Protein AF-A0A7X8W2S7-F1 (afdb_monomer_lite)

pLDDT: mean 72.18, std 15.49, range [38.97, 89.19]

Radius of gyration: 11.46 Å; chains: 1; bounding box: 21×32×24 Å

Secondary structure (DSSP, 8-state):
------TTS--S-B-HHHHHHHHT--HHHHHHHHHHHHHTTSEEE---SSS---EEE-----

Structure (mmCIF, N/CA/C/O backbone):
data_AF-A0A7X8W2S7-F1
#
_entry.id   AF-A0A7X8W2S7-F1
#
loop_
_atom_site.group_PDB
_atom_site.id
_atom_site.type_symbol
_atom_site.label_atom_id
_atom_site.label_alt_id
_atom_site.label_comp_id
_atom_site.label_asym_id
_atom_site.label_entity_id
_atom_site.label_seq_id
_atom_site.pdbx_PDB_ins_code
_atom_site.Cartn_x
_atom_site.Cartn_y
_atom_site.Cartn_z
_atom_site.occupancy
_atom_site.B_iso_or_equiv
_atom_site.auth_seq_id
_atom_site.auth_comp_id
_atom_site.auth_asym_id
_atom_site.auth_atom_id
_atom_site.pdbx_PDB_model_num
ATOM 1 N N . MET A 1 1 ? -0.911 -14.221 -13.095 1.00 48.50 1 MET A N 1
ATOM 2 C CA . MET A 1 1 ? -0.233 -13.210 -12.252 1.00 48.50 1 MET A CA 1
ATOM 3 C C . MET A 1 1 ? -0.742 -13.282 -10.803 1.00 48.50 1 MET A C 1
ATOM 5 O O . MET A 1 1 ? -1.177 -12.284 -10.262 1.00 48.50 1 MET A O 1
ATOM 9 N N . LEU A 1 2 ? -0.752 -14.470 -10.173 1.00 48.28 2 LEU A N 1
ATOM 10 C CA . LEU A 1 2 ? -1.459 -14.688 -8.891 1.00 48.28 2 LEU A CA 1
ATOM 11 C C . LEU A 1 2 ? -0.753 -15.697 -7.957 1.00 48.28 2 LEU A C 1
ATOM 13 O O . LEU A 1 2 ? -1.406 -16.383 -7.183 1.00 48.28 2 LEU A O 1
ATOM 17 N N . ARG A 1 3 ? 0.580 -15.846 -8.042 1.00 47.69 3 ARG A N 1
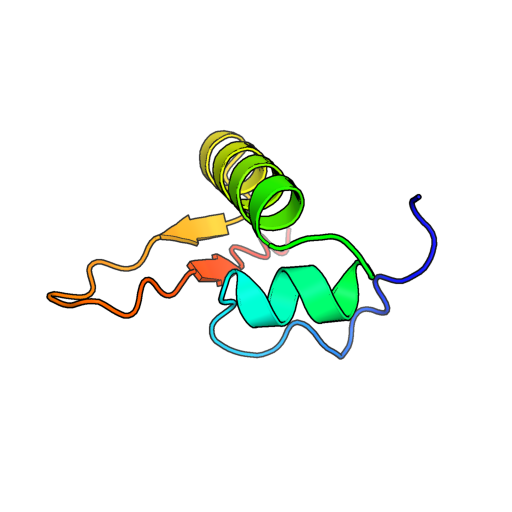ATOM 18 C CA . ARG A 1 3 ? 1.291 -16.944 -7.347 1.00 47.69 3 ARG A CA 1
ATOM 19 C C . ARG A 1 3 ? 2.295 -16.535 -6.261 1.00 47.69 3 ARG A C 1
ATOM 21 O O . ARG A 1 3 ? 2.895 -17.417 -5.666 1.00 47.69 3 ARG A O 1
ATOM 28 N N . LEU A 1 4 ? 2.493 -15.250 -5.965 1.00 46.94 4 LEU A N 1
ATOM 29 C CA . LEU A 1 4 ? 3.598 -14.825 -5.086 1.00 46.94 4 LEU A CA 1
ATOM 30 C C . LEU A 1 4 ? 3.187 -13.830 -3.999 1.00 46.94 4 LEU A C 1
ATOM 32 O O . LEU A 1 4 ? 3.820 -12.801 -3.809 1.00 46.94 4 LEU A O 1
ATOM 36 N N . VAL A 1 5 ? 2.137 -14.150 -3.250 1.00 54.69 5 VAL A N 1
ATOM 37 C CA . VAL A 1 5 ? 1.835 -13.440 -2.000 1.00 54.69 5 VAL A CA 1
ATOM 38 C C . VAL A 1 5 ? 1.931 -14.452 -0.866 1.00 54.69 5 VAL A C 1
ATOM 40 O O . VAL A 1 5 ? 0.946 -14.984 -0.367 1.00 54.69 5 VAL A O 1
ATOM 43 N N . THR A 1 6 ? 3.171 -14.783 -0.513 1.00 45.22 6 THR A N 1
ATOM 44 C CA . THR A 1 6 ? 3.507 -15.530 0.697 1.00 45.22 6 THR A CA 1
ATOM 45 C C . THR A 1 6 ? 3.261 -14.632 1.908 1.00 45.22 6 THR A C 1
ATOM 47 O O . THR A 1 6 ? 3.786 -13.524 2.020 1.00 45.22 6 THR A O 1
ATOM 50 N N . SER A 1 7 ? 2.447 -15.124 2.836 1.00 47.59 7 SER A N 1
ATOM 51 C CA . SER A 1 7 ? 1.801 -14.408 3.945 1.00 47.59 7 SER A CA 1
ATOM 52 C C . SER A 1 7 ? 2.733 -13.776 5.000 1.00 47.59 7 SER A C 1
ATOM 54 O O . SER A 1 7 ? 2.259 -13.338 6.044 1.00 47.59 7 SER A O 1
ATOM 56 N N . LYS A 1 8 ? 4.053 -13.717 4.767 1.00 51.97 8 LYS A N 1
ATOM 57 C CA . LYS A 1 8 ? 5.061 -13.187 5.708 1.00 51.97 8 LYS A CA 1
ATOM 58 C C . LYS A 1 8 ? 5.628 -11.808 5.340 1.00 51.97 8 LYS A C 1
ATOM 60 O O . LYS A 1 8 ? 6.137 -11.132 6.226 1.00 51.97 8 LYS A O 1
ATOM 65 N N . GLU A 1 9 ? 5.485 -11.355 4.094 1.00 55.19 9 GLU A N 1
ATOM 66 C CA . GLU A 1 9 ? 6.071 -10.084 3.608 1.00 55.19 9 GLU A CA 1
ATOM 67 C C . GLU A 1 9 ? 5.172 -8.847 3.849 1.00 55.19 9 GLU A C 1
ATOM 69 O O . GLU A 1 9 ? 5.587 -7.695 3.673 1.00 55.19 9 GLU A O 1
ATOM 74 N N . PHE A 1 10 ? 3.931 -9.070 4.291 1.00 61.28 10 PHE A N 1
ATOM 75 C CA . PHE A 1 10 ? 2.883 -8.049 4.428 1.00 61.28 10 PHE A CA 1
ATOM 76 C C . PHE A 1 10 ? 2.814 -7.408 5.822 1.00 61.28 10 PHE A C 1
ATOM 78 O O . PHE A 1 10 ? 1.775 -6.892 6.223 1.00 61.28 10 PHE A O 1
ATOM 85 N N . LYS A 1 11 ? 3.917 -7.426 6.581 1.00 57.62 11 LYS A N 1
ATOM 86 C CA . LYS A 1 11 ? 3.995 -6.770 7.893 1.00 57.62 11 LYS A CA 1
ATOM 87 C C . LYS A 1 11 ? 4.550 -5.345 7.738 1.00 57.62 11 LYS A C 1
ATOM 89 O O . LYS A 1 11 ? 5.662 -5.162 7.240 1.00 57.62 11 LYS A O 1
ATOM 94 N N . GLY A 1 12 ? 3.768 -4.344 8.149 1.00 68.62 12 GLY A N 1
ATOM 95 C CA . GLY A 1 12 ? 4.125 -2.916 8.106 1.00 68.62 12 GLY A CA 1
ATOM 96 C C . GLY A 1 12 ? 3.480 -2.126 6.954 1.00 68.62 12 GLY A C 1
ATOM 97 O O . GLY A 1 12 ? 2.745 -2.703 6.152 1.00 68.62 12 GLY A O 1
ATOM 98 N N . PRO A 1 13 ? 3.752 -0.809 6.857 1.00 72.75 13 PRO A N 1
ATOM 99 C CA . PRO A 1 13 ? 3.135 0.062 5.861 1.00 72.75 13 PRO A CA 1
ATOM 100 C C . PRO A 1 13 ? 3.512 -0.374 4.441 1.00 72.75 13 PRO A C 1
ATOM 102 O O . PRO A 1 13 ? 4.689 -0.547 4.100 1.00 72.75 13 PRO A O 1
ATOM 105 N N . ILE A 1 14 ? 2.501 -0.554 3.600 1.00 81.31 14 ILE A N 1
ATOM 106 C CA . ILE A 1 14 ? 2.644 -0.842 2.176 1.00 81.31 14 ILE A CA 1
ATOM 107 C C . ILE A 1 14 ? 2.761 0.477 1.424 1.00 81.31 14 ILE A C 1
ATOM 109 O O . ILE A 1 14 ? 2.032 1.431 1.670 1.00 81.31 14 ILE A O 1
ATOM 113 N N . THR A 1 15 ? 3.693 0.527 0.482 1.00 84.19 15 THR A N 1
ATOM 114 C CA . THR A 1 15 ? 3.834 1.624 -0.478 1.00 84.19 15 THR A CA 1
ATOM 115 C C . THR A 1 15 ? 3.710 1.061 -1.886 1.00 84.19 15 THR A C 1
ATOM 117 O O . 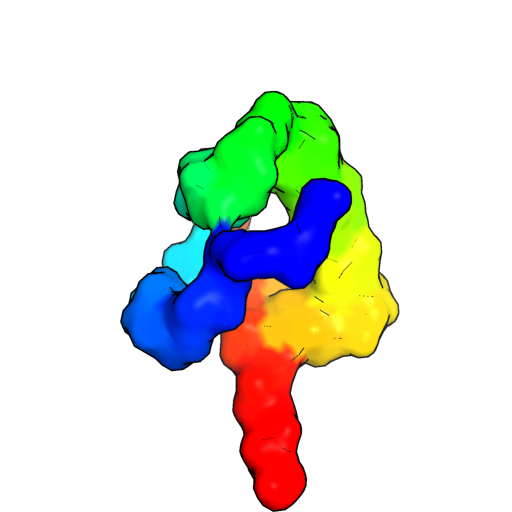THR A 1 15 ? 3.959 -0.127 -2.107 1.00 84.19 15 THR A O 1
ATOM 120 N N . THR A 1 16 ? 3.389 1.906 -2.865 1.00 84.56 16 THR A N 1
ATOM 121 C CA . THR A 1 16 ? 3.291 1.501 -4.278 1.00 84.56 16 THR A CA 1
ATOM 122 C C . THR A 1 16 ? 4.564 0.832 -4.788 1.00 84.56 16 THR A C 1
ATOM 124 O O . THR A 1 16 ? 4.496 -0.172 -5.488 1.00 84.56 16 THR A O 1
ATOM 127 N N . ALA A 1 17 ? 5.733 1.317 -4.366 1.00 84.44 17 ALA A N 1
ATOM 128 C CA . ALA A 1 17 ? 7.014 0.706 -4.710 1.00 84.44 17 ALA A CA 1
ATOM 129 C C . ALA A 1 17 ? 7.202 -0.683 -4.073 1.00 84.44 17 ALA A C 1
ATOM 131 O O . ALA A 1 17 ? 7.729 -1.588 -4.720 1.00 84.44 17 ALA A O 1
ATOM 132 N N . LYS A 1 18 ? 6.763 -0.878 -2.819 1.00 83.38 18 LYS A N 1
ATOM 133 C CA . LYS A 1 18 ? 6.803 -2.195 -2.160 1.00 83.38 18 LYS A CA 1
ATOM 134 C C . LYS A 1 18 ? 5.850 -3.173 -2.854 1.00 83.38 18 LYS A C 1
ATOM 136 O O . LYS A 1 18 ? 6.247 -4.297 -3.139 1.00 83.38 18 LYS A O 1
ATOM 141 N N . TRP A 1 19 ? 4.642 -2.725 -3.201 1.00 84.56 19 TRP A N 1
ATOM 142 C CA . TRP A 1 19 ? 3.659 -3.524 -3.938 1.00 84.56 19 TRP A CA 1
ATOM 143 C C . TRP A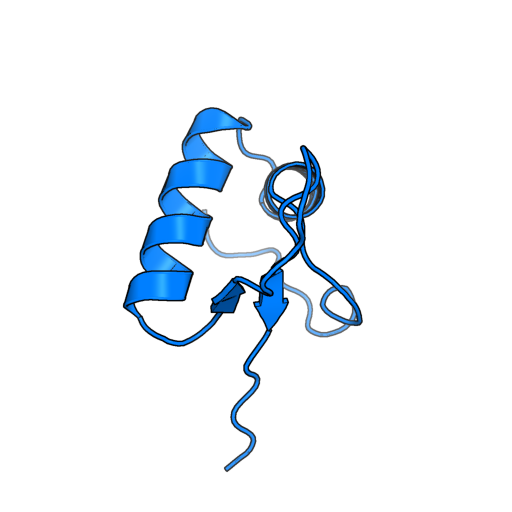 1 19 ? 4.155 -3.937 -5.328 1.00 84.56 19 TRP A C 1
ATOM 145 O O . TRP A 1 19 ? 4.052 -5.107 -5.693 1.00 84.56 19 TRP A O 1
ATOM 155 N N . ALA A 1 20 ? 4.769 -3.009 -6.067 1.00 87.06 20 ALA A N 1
ATOM 156 C CA . ALA A 1 20 ? 5.383 -3.270 -7.368 1.00 87.06 20 ALA A CA 1
ATOM 157 C C . ALA A 1 20 ? 6.478 -4.349 -7.288 1.00 87.06 20 ALA A C 1
ATOM 159 O O . ALA A 1 20 ? 6.500 -5.270 -8.100 1.00 87.06 20 ALA A O 1
ATOM 160 N N . LYS A 1 21 ? 7.347 -4.288 -6.266 1.00 84.19 21 LYS A N 1
ATOM 161 C CA . LYS A 1 21 ? 8.378 -5.313 -6.023 1.00 84.19 21 LYS A CA 1
ATOM 1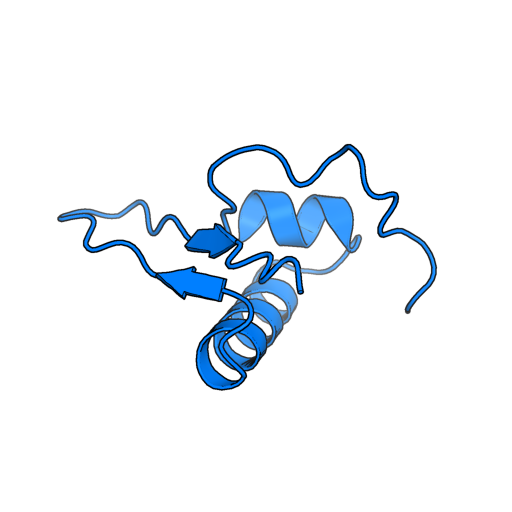62 C C . LYS A 1 21 ? 7.776 -6.681 -5.691 1.00 84.19 21 LYS A C 1
ATOM 164 O O . LYS A 1 21 ? 8.233 -7.681 -6.232 1.00 84.19 21 LYS A O 1
ATOM 169 N N . LEU A 1 22 ? 6.743 -6.724 -4.847 1.00 80.81 22 LEU A N 1
ATOM 170 C CA . LEU A 1 22 ? 6.078 -7.971 -4.441 1.00 80.81 22 LEU A CA 1
ATOM 171 C C . LEU A 1 22 ? 5.368 -8.661 -5.610 1.00 80.81 22 LEU A C 1
ATOM 173 O O . LEU A 1 22 ? 5.475 -9.869 -5.793 1.00 80.81 22 LEU A O 1
ATOM 177 N N . THR A 1 23 ? 4.658 -7.884 -6.423 1.00 82.06 23 THR A N 1
ATOM 178 C CA . THR A 1 23 ? 3.882 -8.395 -7.563 1.00 82.06 23 THR A CA 1
ATOM 179 C C . THR A 1 23 ? 4.698 -8.492 -8.852 1.00 82.06 23 THR A C 1
ATOM 181 O O . THR A 1 23 ? 4.183 -8.976 -9.860 1.00 82.06 23 THR A O 1
ATOM 184 N N . SER A 1 24 ? 5.969 -8.067 -8.820 1.00 83.50 24 SER A N 1
ATOM 185 C CA . SER A 1 24 ? 6.836 -7.938 -9.998 1.00 83.50 24 SER A CA 1
ATOM 186 C C . SER A 1 24 ? 6.142 -7.185 -11.142 1.00 83.50 24 SER A C 1
ATOM 188 O O . SER A 1 24 ? 6.173 -7.615 -12.295 1.00 83.50 24 SER A O 1
ATOM 190 N N . CYS A 1 25 ? 5.468 -6.077 -10.817 1.00 83.56 25 CYS A N 1
ATOM 191 C CA . CYS A 1 25 ? 4.733 -5.251 -11.774 1.00 83.56 25 CYS A CA 1
ATOM 192 C C . CYS A 1 25 ? 5.291 -3.819 -11.837 1.00 83.56 25 CYS A C 1
ATOM 194 O O . CYS A 1 25 ? 6.047 -3.385 -10.967 1.00 83.56 25 CYS A O 1
ATOM 196 N N . HIS A 1 26 ? 4.942 -3.080 -12.894 1.00 86.50 26 HIS A N 1
ATOM 197 C CA . HIS A 1 26 ? 5.342 -1.678 -13.030 1.00 86.50 26 HIS A CA 1
ATOM 198 C C . HIS A 1 26 ? 4.627 -0.794 -11.998 1.00 86.50 26 HIS A C 1
ATOM 200 O O . HIS A 1 26 ? 3.511 -1.100 -11.575 1.00 86.50 26 HIS A O 1
ATOM 206 N N . ILE A 1 27 ? 5.234 0.339 -11.633 1.00 85.38 27 ILE A N 1
ATOM 207 C CA . ILE A 1 27 ? 4.684 1.274 -10.636 1.00 85.38 27 ILE A CA 1
ATOM 208 C C . ILE A 1 27 ? 3.272 1.755 -11.011 1.00 85.38 27 ILE A C 1
ATOM 210 O O . ILE A 1 27 ? 2.413 1.844 -10.135 1.00 85.38 27 ILE A O 1
ATOM 214 N N . ASP A 1 28 ? 3.001 2.020 -12.291 1.00 87.62 28 ASP A N 1
ATOM 215 C CA . ASP A 1 28 ? 1.668 2.416 -12.769 1.00 87.62 28 ASP A CA 1
ATOM 216 C C . ASP A 1 28 ? 0.607 1.338 -12.529 1.00 87.62 28 ASP A C 1
ATOM 218 O O . ASP A 1 28 ? -0.495 1.642 -12.065 1.00 87.62 28 ASP A O 1
ATOM 222 N N . THR A 1 29 ? 0.945 0.075 -12.805 1.00 87.25 29 THR A N 1
ATOM 223 C CA . THR A 1 29 ? 0.063 -1.073 -12.554 1.00 87.25 29 THR A CA 1
ATOM 224 C C . THR A 1 29 ? -0.161 -1.243 -11.055 1.00 87.25 29 THR A C 1
ATOM 226 O O . THR A 1 29 ? -1.307 -1.305 -10.616 1.00 87.25 29 THR A O 1
ATOM 229 N N . ALA A 1 30 ? 0.908 -1.173 -10.256 1.00 87.38 30 ALA A N 1
ATOM 230 C CA . ALA A 1 30 ? 0.832 -1.244 -8.800 1.00 87.38 30 ALA A CA 1
ATOM 231 C C . ALA A 1 30 ? -0.061 -0.151 -8.193 1.00 87.38 30 ALA A C 1
ATOM 233 O O . ALA A 1 30 ? -0.765 -0.393 -7.216 1.00 87.38 30 ALA A O 1
ATOM 234 N N . ASN A 1 31 ? -0.045 1.059 -8.759 1.00 87.19 31 ASN A N 1
ATOM 235 C CA . ASN A 1 31 ? -0.868 2.167 -8.277 1.00 87.19 31 ASN A CA 1
ATOM 236 C C . ASN A 1 31 ? -2.362 1.897 -8.515 1.00 87.19 31 ASN A C 1
ATOM 238 O O . ASN A 1 31 ? -3.185 2.141 -7.6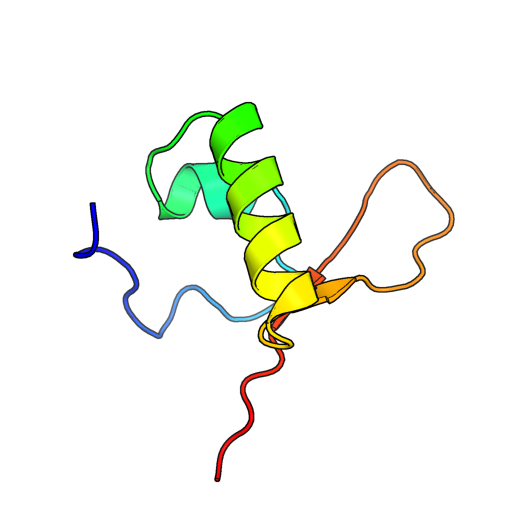33 1.00 87.19 31 ASN A O 1
ATOM 242 N N . ARG A 1 32 ? -2.710 1.345 -9.685 1.00 89.19 32 ARG A N 1
ATOM 243 C CA . ARG A 1 32 ? -4.086 0.926 -9.997 1.00 89.19 32 ARG A CA 1
ATOM 244 C C . ARG A 1 32 ? -4.538 -0.216 -9.091 1.00 89.19 32 ARG A C 1
ATOM 246 O O . ARG A 1 32 ? -5.636 -0.133 -8.547 1.00 89.19 32 ARG A O 1
ATOM 253 N N . ASP A 1 33 ? -3.681 -1.213 -8.880 1.00 87.31 33 ASP A N 1
ATOM 254 C CA . ASP A 1 33 ? -3.964 -2.337 -7.982 1.00 87.31 33 ASP A CA 1
ATOM 255 C C . ASP A 1 33 ? -4.220 -1.860 -6.549 1.00 87.31 33 ASP A C 1
ATOM 257 O O . ASP A 1 33 ? -5.225 -2.226 -5.944 1.00 87.31 33 ASP A O 1
ATOM 261 N N . ILE A 1 34 ? -3.366 -0.983 -6.012 1.00 86.12 34 ILE A N 1
ATOM 262 C CA . ILE A 1 34 ? -3.561 -0.417 -4.672 1.00 86.12 34 ILE A CA 1
ATOM 263 C C . ILE A 1 34 ? -4.869 0.365 -4.587 1.00 86.12 34 ILE A C 1
ATOM 265 O O . ILE A 1 34 ? -5.612 0.177 -3.629 1.00 86.12 34 ILE A O 1
ATOM 269 N N . LYS A 1 35 ? -5.184 1.212 -5.574 1.00 86.19 35 LYS A N 1
ATOM 270 C CA . LYS A 1 35 ? -6.458 1.949 -5.589 1.00 86.19 35 LYS A CA 1
ATOM 271 C C . LYS A 1 35 ? -7.656 1.005 -5.585 1.00 86.19 35 LYS A C 1
ATOM 273 O O . LYS A 1 35 ? -8.610 1.254 -4.853 1.00 86.19 35 LYS A O 1
ATOM 278 N N . ALA A 1 36 ? -7.592 -0.082 -6.353 1.00 88.44 36 ALA A N 1
ATOM 279 C CA . ALA A 1 36 ? -8.625 -1.107 -6.343 1.00 88.44 36 ALA A CA 1
ATOM 280 C C . ALA A 1 36 ? -8.738 -1.750 -4.953 1.00 88.44 36 ALA A C 1
ATOM 282 O O . ALA A 1 36 ? -9.825 -1.793 -4.391 1.00 88.44 36 ALA A O 1
ATOM 283 N N . LEU A 1 37 ? -7.624 -2.164 -4.345 1.00 84.06 37 LEU A N 1
ATOM 284 C CA . LEU A 1 37 ? -7.602 -2.768 -3.006 1.00 84.06 37 LEU A CA 1
ATOM 285 C C . LEU A 1 37 ? -8.095 -1.826 -1.903 1.00 84.06 37 LEU A C 1
ATOM 287 O O . LEU A 1 37 ? -8.750 -2.285 -0.968 1.00 84.06 37 LEU A O 1
ATOM 291 N N . VAL A 1 38 ? -7.814 -0.525 -2.015 1.00 85.25 38 VAL A N 1
ATOM 292 C CA . VAL A 1 38 ? -8.379 0.499 -1.128 1.00 85.25 38 VAL A CA 1
ATOM 293 C C . VAL A 1 38 ? -9.887 0.595 -1.324 1.00 85.25 38 VAL A C 1
ATOM 295 O O . VAL A 1 38 ? -10.632 0.577 -0.349 1.00 85.25 38 VAL A O 1
ATOM 298 N N . SER A 1 39 ? -10.351 0.614 -2.576 1.00 85.06 39 SER A N 1
ATOM 299 C CA . SER A 1 39 ? -11.782 0.617 -2.896 1.00 85.06 39 SER A CA 1
ATOM 300 C C . SER A 1 39 ? -12.504 -0.650 -2.429 1.00 85.06 39 SER A C 1
ATOM 302 O O . SER A 1 39 ? -13.677 -0.580 -2.076 1.00 85.06 39 SER A O 1
ATOM 304 N N . TYR A 1 40 ? -11.823 -1.797 -2.419 1.00 83.94 40 TYR A N 1
ATOM 305 C CA . TYR A 1 40 ? -12.344 -3.063 -1.901 1.00 83.94 40 TYR A CA 1
ATOM 306 C C . TYR A 1 40 ? -12.277 -3.166 -0.367 1.00 83.94 40 TYR A C 1
ATOM 308 O O . TYR A 1 40 ? -12.803 -4.122 0.194 1.00 83.94 40 TYR A O 1
ATOM 316 N N . GLY A 1 41 ? -11.630 -2.218 0.318 1.00 81.38 41 GLY A N 1
ATOM 317 C CA . GLY A 1 41 ? -11.484 -2.225 1.776 1.00 81.38 41 GLY A CA 1
ATOM 318 C C . GLY A 1 41 ? -10.385 -3.148 2.314 1.00 81.38 41 GLY A C 1
ATOM 319 O O . GLY A 1 41 ? -10.286 -3.325 3.524 1.00 81.38 41 GLY A O 1
ATOM 320 N N . PHE A 1 42 ? -9.530 -3.713 1.454 1.00 82.19 42 PHE A N 1
ATOM 321 C CA . PHE A 1 42 ? -8.370 -4.511 1.881 1.00 82.19 42 PHE A CA 1
ATOM 322 C C . PHE A 1 42 ? -7.191 -3.639 2.334 1.00 82.19 42 PHE A C 1
ATOM 324 O O . PHE A 1 42 ? -6.387 -4.050 3.174 1.00 82.19 42 PHE A O 1
ATOM 331 N N . LEU A 1 43 ? -7.067 -2.435 1.770 1.00 82.44 43 LEU A N 1
A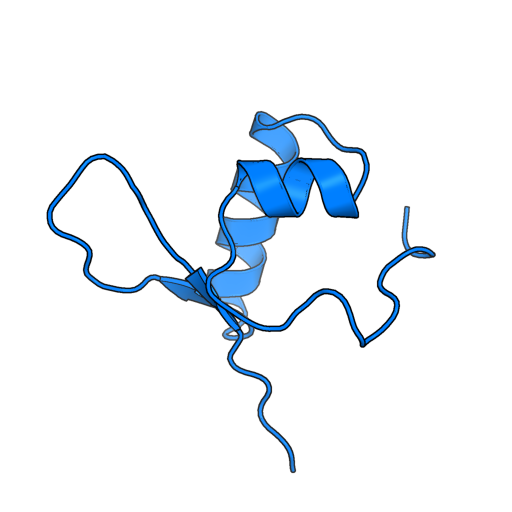TOM 332 C CA . LEU A 1 43 ? -6.053 -1.451 2.143 1.00 82.44 43 LEU A CA 1
ATOM 333 C C . LEU A 1 43 ? -6.722 -0.174 2.648 1.00 82.44 43 LEU A C 1
ATOM 335 O O . LEU A 1 43 ? -7.735 0.266 2.114 1.00 82.44 43 LEU A O 1
ATOM 339 N N . LYS A 1 44 ? -6.116 0.469 3.641 1.00 81.44 44 LYS A N 1
ATOM 340 C CA . LYS A 1 44 ? -6.500 1.806 4.087 1.00 81.44 44 LYS A CA 1
ATOM 341 C C . LYS A 1 44 ? -5.357 2.762 3.812 1.00 81.44 44 LYS A C 1
ATOM 343 O O . LYS A 1 44 ? -4.247 2.544 4.287 1.00 81.44 44 LYS A O 1
ATOM 348 N N . GLN A 1 45 ? -5.624 3.811 3.043 1.00 80.81 45 GLN A N 1
ATOM 349 C CA . GLN A 1 45 ? -4.687 4.920 2.927 1.00 80.81 45 GLN A CA 1
ATOM 350 C C . GLN A 1 45 ? -4.632 5.640 4.278 1.00 80.81 45 GLN A C 1
ATOM 352 O O . GLN A 1 45 ? -5.669 6.060 4.790 1.00 80.81 45 GLN A O 1
ATOM 357 N N . GLU A 1 46 ? -3.444 5.753 4.866 1.00 75.88 46 GLU A N 1
ATOM 358 C CA . GLU A 1 46 ? -3.267 6.577 6.060 1.00 75.88 46 GLU A CA 1
ATOM 359 C C . GLU A 1 46 ? -3.123 8.047 5.661 1.00 75.88 46 GLU A C 1
ATOM 361 O O . GLU A 1 46 ? -2.500 8.373 4.645 1.00 75.88 46 GLU A O 1
ATOM 366 N N . GLU A 1 47 ? -3.722 8.937 6.455 1.00 61.06 47 GLU A N 1
ATOM 367 C CA . GLU A 1 47 ? -3.612 10.387 6.286 1.00 61.06 47 GLU A CA 1
ATOM 368 C C . GLU A 1 47 ? -2.186 10.842 6.623 1.00 61.06 47 GLU A C 1
ATOM 370 O O . GLU A 1 47 ? -1.870 11.263 7.732 1.00 61.06 47 GLU A O 1
ATOM 375 N N . GLY A 1 48 ? -1.290 10.717 5.646 1.00 58.03 48 GLY A N 1
ATOM 376 C CA . GLY A 1 48 ? 0.052 11.277 5.691 1.00 58.03 48 GLY A CA 1
ATOM 377 C C . GLY A 1 48 ? 0.080 12.637 5.005 1.00 58.03 48 GLY A C 1
ATOM 378 O O . GLY A 1 48 ? -0.084 12.728 3.789 1.00 58.03 48 GLY A O 1
ATOM 379 N N . MET A 1 49 ? 0.331 13.699 5.767 1.00 47.19 49 MET A N 1
ATOM 380 C CA . MET A 1 49 ? 0.596 15.040 5.246 1.00 47.19 49 MET A CA 1
ATOM 381 C C . MET A 1 49 ? 1.975 15.054 4.546 1.00 47.19 49 MET A C 1
ATOM 383 O O . MET A 1 49 ? 2.986 15.407 5.146 1.00 47.19 49 MET A O 1
ATOM 387 N N . GLY A 1 50 ? 2.053 14.597 3.289 1.00 59.00 50 GLY A N 1
ATOM 388 C CA . GLY A 1 50 ? 3.283 14.632 2.486 1.00 59.00 50 GLY A CA 1
ATOM 389 C C . GLY A 1 50 ? 3.342 13.648 1.308 1.00 59.00 50 GLY A C 1
ATOM 390 O O . GLY A 1 50 ? 2.465 12.819 1.102 1.00 59.00 50 GLY A O 1
ATOM 391 N N . LYS A 1 51 ? 4.436 13.723 0.536 1.00 59.12 51 LYS A N 1
ATOM 392 C CA . LYS A 1 51 ? 4.740 12.932 -0.684 1.00 59.12 51 LYS A CA 1
ATOM 393 C C . LYS A 1 51 ? 4.892 11.412 -0.490 1.00 59.12 51 LYS A C 1
ATOM 395 O O . LYS A 1 51 ? 5.078 10.695 -1.469 1.00 59.12 51 LYS A O 1
ATOM 400 N N . ASN A 1 52 ? 4.780 10.923 0.744 1.00 54.19 52 ASN A N 1
ATOM 401 C CA . ASN A 1 52 ? 4.804 9.500 1.060 1.00 54.19 52 ASN A CA 1
ATOM 402 C C . ASN A 1 52 ? 3.409 9.035 1.480 1.00 54.19 52 ASN A C 1
ATOM 404 O O . ASN A 1 52 ? 3.013 9.158 2.636 1.00 54.19 52 ASN A O 1
ATOM 408 N N . THR A 1 53 ? 2.671 8.480 0.523 1.00 68.56 53 THR A N 1
ATOM 409 C CA . THR A 1 53 ? 1.406 7.799 0.791 1.00 68.56 53 THR A CA 1
ATOM 410 C C . THR A 1 53 ? 1.691 6.393 1.308 1.00 68.56 53 THR A C 1
ATOM 412 O O . THR A 1 53 ? 2.243 5.556 0.587 1.00 68.56 53 THR A O 1
ATOM 415 N N . HIS A 1 54 ? 1.323 6.140 2.559 1.00 79.00 54 HIS A N 1
ATOM 416 C CA . HIS A 1 54 ? 1.416 4.826 3.182 1.00 79.00 54 HIS A CA 1
ATOM 417 C C . HIS A 1 54 ? 0.033 4.170 3.228 1.00 79.00 54 HIS A C 1
ATOM 419 O O . HIS A 1 54 ? -0.977 4.834 3.463 1.00 79.00 54 HIS A O 1
ATOM 425 N N . TYR A 1 55 ? -0.001 2.863 2.980 1.00 82.81 55 TYR A N 1
ATOM 426 C CA . TYR A 1 55 ? -1.206 2.046 3.026 1.00 82.81 55 TYR A CA 1
ATOM 427 C C . TYR A 1 55 ? -1.067 1.004 4.132 1.00 82.81 55 TYR A C 1
ATOM 429 O O . TYR A 1 55 ? -0.116 0.220 4.144 1.00 82.81 55 TYR A O 1
ATOM 437 N N . SER A 1 56 ? -2.027 0.978 5.044 1.00 79.31 56 SER A N 1
ATOM 438 C CA . SER A 1 56 ? -2.133 -0.042 6.083 1.00 79.31 56 SER A CA 1
ATOM 439 C C . SER A 1 56 ? -3.005 -1.185 5.577 1.00 79.31 56 SER A C 1
ATOM 441 O O . SER A 1 56 ? -4.083 -0.960 5.023 1.00 79.31 56 SER A O 1
ATOM 443 N N . LEU A 1 57 ? -2.525 -2.421 5.729 1.00 76.12 57 LEU A N 1
ATOM 444 C CA . LEU A 1 57 ? -3.273 -3.603 5.317 1.00 76.12 57 LEU A CA 1
ATOM 445 C C . LEU A 1 57 ? -4.325 -3.923 6.379 1.00 76.12 57 LEU A C 1
ATOM 447 O O . LEU A 1 57 ? -3.988 -4.226 7.524 1.00 76.12 57 LEU A O 1
ATOM 451 N N . LEU A 1 58 ? -5.596 -3.837 5.996 1.00 70.38 58 LEU A N 1
ATOM 452 C CA . LEU A 1 58 ? -6.723 -4.222 6.835 1.00 70.38 58 LEU A CA 1
ATOM 453 C C . LEU A 1 58 ? -6.888 -5.738 6.712 1.00 70.38 58 LEU A C 1
ATOM 455 O O . LEU A 1 58 ? -7.762 -6.232 6.003 1.00 70.38 58 LEU A O 1
ATOM 459 N N . LEU A 1 59 ? -6.002 -6.501 7.359 1.00 62.38 59 LEU A N 1
ATOM 460 C CA . LEU A 1 59 ? -6.224 -7.935 7.506 1.00 62.38 59 LEU A CA 1
ATOM 461 C C . LEU A 1 59 ? -7.344 -8.097 8.537 1.00 62.38 59 LEU A C 1
ATOM 463 O O . LEU A 1 59 ? -7.090 -8.142 9.738 1.00 62.38 59 LEU A O 1
ATOM 467 N N . ASN A 1 60 ? -8.593 -8.110 8.075 1.00 47.16 60 ASN A N 1
ATOM 468 C CA . ASN A 1 60 ? -9.723 -8.438 8.929 1.00 47.16 60 ASN A CA 1
ATOM 469 C C . ASN A 1 60 ? -9.647 -9.937 9.247 1.00 47.16 60 ASN A C 1
ATOM 471 O O . ASN A 1 60 ? -10.197 -10.762 8.520 1.00 47.16 60 ASN A O 1
ATOM 475 N N . THR A 1 61 ? -8.918 -10.297 10.300 1.00 40.84 61 THR A N 1
ATOM 476 C CA . THR A 1 61 ? -9.051 -11.610 10.931 1.00 40.84 61 THR A CA 1
ATOM 477 C C . THR A 1 61 ? -10.475 -11.721 11.470 1.00 40.84 61 THR A C 1
ATOM 479 O O . THR A 1 61 ? -10.805 -11.058 12.454 1.00 40.84 61 THR A O 1
ATOM 482 N N . LEU A 1 62 ? -11.312 -12.493 10.773 1.00 38.97 62 LEU A N 1
ATOM 483 C CA . LEU A 1 62 ? -12.443 -13.194 11.382 1.00 38.97 62 LEU A CA 1
ATOM 484 C C . LEU A 1 62 ? -11.912 -14.413 12.140 1.00 38.97 62 LEU A C 1
ATOM 486 O O . LEU A 1 62 ? -10.931 -15.014 11.641 1.00 38.97 62 LEU A O 1
#

Sequence (62 aa):
MLRLVTSKEFKGPITTAKWAKLTSCHIDTANRDIKALVSYGFLKQEEGMGKNTHYSLLLNTL

Foldseek 3Di:
DPPFDDPPLQPDWDFLVNQCVRVVHDSVVSVVVVVVCCVVVQWDFDPDPDPTTTIHGPPPDD